Protein AF-B1C7K0-F1 (afdb_monomer_lite)

Radius of gyration: 19.28 Å; chains: 1; bounding box: 38×26×53 Å

Secondary structure (DSSP, 8-state):
-PPPPHHHHHHHHHHBTTB-HHHHHHHHT--HHHHHHHHHHTTSS--GGGS-GGGTT-TTEEE-TTS-EEEHHHHHHSS-----SSS-TT---TTTS-HHHHHHHHHHHHHT--

Foldseek 3Di:
DDDDDPVLVVLLLVCLVVDQLCVSCVVVVHHSVVSVVVCVVVVVDDPPVLQQPPCVQAPQFDAAPVRDTDGNVCVLPVDDPPADSVHGPPGDHPVRDDPVVNVSSVVVVVVRVD

pLDDT: mean 80.15, std 13.55, range [44.41, 96.62]

Organism: NCBI:txid445971

Structure (mmCIF, N/CA/C/O backbone):
data_AF-B1C7K0-F1
#
_entry.id   AF-B1C7K0-F1
#
loop_
_atom_site.group_PDB
_atom_site.id
_atom_site.type_symbol
_atom_site.label_atom_id
_atom_site.label_alt_id
_atom_site.label_comp_id
_atom_site.label_asym_id
_atom_site.label_entity_id
_atom_site.label_seq_id
_atom_site.pdbx_PDB_ins_code
_atom_site.Cartn_x
_atom_site.Cartn_y
_atom_site.Cartn_z
_atom_site.occupancy
_atom_site.B_iso_or_equiv
_atom_site.auth_seq_id
_atom_site.auth_comp_id
_atom_site.auth_asym_id
_atom_site.auth_atom_id
_atom_site.pdbx_PDB_model_num
ATOM 1 N N . MET A 1 1 ? -4.032 1.943 30.858 1.00 53.44 1 MET A N 1
ATOM 2 C CA . MET A 1 1 ? -4.547 1.690 29.487 1.00 53.44 1 MET A CA 1
ATOM 3 C C . MET A 1 1 ? -6.040 1.389 29.567 1.00 53.44 1 MET A C 1
ATOM 5 O O . MET A 1 1 ? -6.394 0.457 30.278 1.00 53.44 1 MET A O 1
ATOM 9 N N . LYS A 1 2 ? -6.916 2.149 28.887 1.00 69.06 2 LYS A N 1
ATOM 10 C CA . LYS A 1 2 ? -8.347 1.788 28.786 1.00 69.06 2 LYS A CA 1
ATOM 11 C C . LYS A 1 2 ? -8.478 0.473 28.003 1.00 69.06 2 LYS A C 1
ATOM 13 O O . LYS A 1 2 ? -7.938 0.373 26.901 1.00 69.06 2 LYS A O 1
ATOM 18 N N . LYS A 1 3 ? -9.168 -0.520 28.574 1.00 85.62 3 LYS A N 1
ATOM 19 C CA . LYS A 1 3 ? -9.492 -1.778 27.882 1.00 85.62 3 LYS A CA 1
ATOM 20 C C . LYS A 1 3 ? -10.453 -1.499 26.719 1.00 85.62 3 LYS A C 1
ATOM 22 O O . LYS A 1 3 ? -11.251 -0.569 26.792 1.00 85.62 3 LYS A O 1
ATOM 27 N N . TRP A 1 4 ? -10.312 -2.272 25.646 1.00 93.75 4 TRP A N 1
ATOM 28 C CA . TRP A 1 4 ? -11.283 -2.315 24.554 1.00 93.75 4 TRP A CA 1
ATOM 29 C C . TRP A 1 4 ? -12.372 -3.320 24.916 1.00 93.75 4 TRP A C 1
ATOM 31 O O . TRP A 1 4 ? -12.052 -4.400 25.409 1.00 93.75 4 TRP A O 1
ATOM 41 N N . THR A 1 5 ? -13.630 -2.960 24.695 1.00 95.38 5 THR A N 1
ATOM 42 C CA . THR A 1 5 ? -14.755 -3.898 24.798 1.00 95.38 5 THR A CA 1
ATOM 43 C C . THR A 1 5 ? -15.062 -4.519 23.438 1.00 95.38 5 THR A C 1
ATOM 45 O O . THR A 1 5 ? -14.738 -3.944 22.398 1.00 95.38 5 THR A O 1
ATOM 48 N N . GLU A 1 6 ? -15.741 -5.665 23.432 1.00 94.81 6 GLU A N 1
ATOM 49 C CA . GLU A 1 6 ? -16.177 -6.328 22.195 1.00 94.81 6 GLU A CA 1
ATOM 50 C C . GLU A 1 6 ? -17.053 -5.418 21.323 1.00 94.81 6 GLU A C 1
ATOM 52 O O . GLU A 1 6 ? -16.912 -5.402 20.102 1.00 94.81 6 GLU A O 1
ATOM 57 N N . ALA A 1 7 ? -17.912 -4.597 21.938 1.00 95.56 7 ALA A N 1
ATOM 58 C CA . ALA A 1 7 ? -18.745 -3.632 21.225 1.00 95.56 7 ALA A CA 1
ATOM 59 C C . ALA A 1 7 ? -17.909 -2.538 20.537 1.00 95.56 7 ALA A C 1
ATOM 61 O O . ALA A 1 7 ? -18.181 -2.179 19.391 1.00 95.56 7 ALA A O 1
ATOM 62 N N . GLU A 1 8 ? -16.864 -2.035 21.202 1.00 96.31 8 GLU A N 1
ATOM 63 C CA . GLU A 1 8 ? -15.945 -1.056 20.611 1.00 96.31 8 GLU A CA 1
ATOM 64 C C . GLU A 1 8 ? -15.125 -1.670 19.469 1.00 96.31 8 GLU A C 1
ATOM 66 O O . GLU A 1 8 ? -14.904 -1.017 18.451 1.00 96.31 8 GLU A O 1
ATOM 71 N N . GLU A 1 9 ? -14.685 -2.923 19.611 1.00 95.94 9 GLU A N 1
ATOM 72 C CA . GLU A 1 9 ? -13.972 -3.652 18.556 1.00 95.94 9 GLU A CA 1
ATOM 73 C C . GLU A 1 9 ? -14.868 -3.927 17.348 1.00 95.94 9 GLU A C 1
ATOM 75 O O . GLU A 1 9 ? -14.451 -3.710 16.207 1.00 95.94 9 GLU A O 1
AT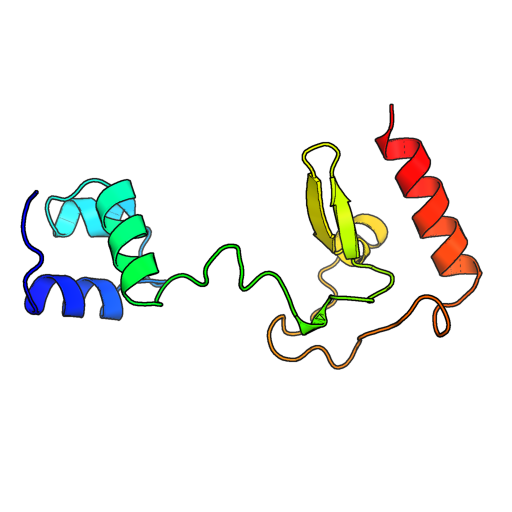OM 80 N N . LYS A 1 10 ? -16.114 -4.349 17.586 1.00 96.62 10 LYS A N 1
ATOM 81 C CA . LYS A 1 10 ? -17.118 -4.549 16.540 1.00 96.62 10 LYS A CA 1
ATOM 82 C C . LYS A 1 10 ? -17.398 -3.243 15.800 1.00 96.62 10 LYS A C 1
ATOM 84 O O . LYS A 1 10 ? -17.303 -3.214 14.575 1.00 96.62 10 LYS A O 1
ATOM 89 N N . TYR A 1 11 ? -17.640 -2.154 16.531 1.00 96.56 11 TYR A N 1
ATOM 90 C CA . TYR A 1 11 ? -17.847 -0.832 15.940 1.00 96.56 11 TYR A CA 1
ATOM 91 C C . TYR A 1 11 ? -16.633 -0.379 15.123 1.00 96.56 11 TYR A C 1
ATOM 93 O O . TYR A 1 11 ? -16.781 0.066 13.985 1.00 96.56 11 TYR A O 1
ATOM 101 N N . LEU A 1 12 ? -15.421 -0.540 15.667 1.00 95.25 12 LEU A N 1
ATOM 102 C CA . LEU A 1 12 ? -14.189 -0.241 14.946 1.00 95.25 12 LEU A CA 1
ATOM 103 C C . LEU A 1 12 ? -14.132 -1.024 13.632 1.00 95.25 12 LEU A C 1
ATOM 105 O O . LEU A 1 12 ? -13.961 -0.412 12.586 1.00 95.25 12 LEU A O 1
ATOM 109 N N . LYS A 1 13 ? -14.336 -2.344 13.657 1.00 93.50 13 LYS A N 1
ATOM 110 C CA . LYS A 1 13 ? -14.308 -3.201 12.461 1.00 93.50 13 LYS A CA 1
ATOM 111 C C . LYS A 1 13 ? -15.358 -2.804 11.419 1.00 93.50 13 LYS A C 1
ATOM 113 O O . LYS A 1 13 ? -15.057 -2.797 10.231 1.00 93.50 13 LYS A O 1
ATOM 118 N N . GLU A 1 14 ? -16.569 -2.461 11.846 1.00 91.81 14 GLU A N 1
ATOM 119 C CA . GLU A 1 14 ? -17.673 -2.089 10.951 1.00 91.81 14 GLU A CA 1
ATOM 120 C C . GLU A 1 14 ? -17.487 -0.722 10.278 1.00 91.81 14 GLU A C 1
ATOM 122 O O . GLU A 1 14 ? -17.991 -0.508 9.165 1.00 91.81 14 GLU A O 1
ATOM 127 N N . ARG A 1 15 ? -16.801 0.206 10.961 1.00 92.75 15 ARG A N 1
ATOM 128 C CA . ARG A 1 15 ? -16.578 1.587 10.508 1.00 92.75 15 ARG A CA 1
ATOM 129 C C . ARG A 1 15 ? -15.201 1.820 9.893 1.00 92.75 15 ARG A C 1
ATOM 131 O O . ARG A 1 15 ? -15.046 2.787 9.148 1.00 92.75 15 ARG A O 1
ATOM 138 N N . TRP A 1 16 ? -14.213 0.968 10.165 1.00 87.12 16 TRP A N 1
ATOM 139 C CA . TRP A 1 16 ? -12.864 1.108 9.617 1.00 87.12 16 TRP A CA 1
ATOM 140 C C . TRP A 1 16 ? -12.893 1.060 8.084 1.00 87.12 16 TRP A C 1
ATOM 142 O O . TRP A 1 16 ? -13.444 0.136 7.494 1.00 87.12 16 TRP A O 1
ATOM 152 N N . GLY A 1 17 ? -12.342 2.091 7.438 1.00 77.69 17 GLY A N 1
ATOM 153 C CA . GLY A 1 17 ? -12.412 2.284 5.984 1.00 77.69 17 GLY A CA 1
ATOM 154 C C . GLY A 1 17 ? -13.667 3.016 5.482 1.00 77.69 17 GLY A C 1
ATOM 155 O O . GLY A 1 17 ? -13.654 3.497 4.354 1.00 77.69 17 GLY A O 1
ATOM 156 N N . LYS A 1 18 ? -14.717 3.159 6.309 1.00 82.12 18 LYS A N 1
ATOM 157 C CA . LYS A 1 18 ? -15.913 3.981 6.018 1.00 82.12 18 LYS A CA 1
ATOM 158 C C . LYS A 1 18 ? -15.846 5.363 6.669 1.00 82.12 18 LYS A C 1
ATOM 160 O O . LYS A 1 18 ? -16.321 6.333 6.093 1.00 82.12 18 LYS A O 1
ATOM 165 N N . ASP A 1 19 ? -15.264 5.445 7.863 1.00 84.00 19 ASP A N 1
ATOM 166 C CA . ASP A 1 19 ? -14.969 6.698 8.559 1.00 84.00 19 ASP A CA 1
ATOM 167 C C . ASP A 1 19 ? -13.459 6.878 8.749 1.00 84.00 19 ASP A C 1
ATOM 169 O O . ASP A 1 19 ? -12.690 5.913 8.819 1.00 84.00 19 ASP A O 1
ATOM 173 N N . ILE A 1 20 ? -13.039 8.134 8.903 1.00 84.25 20 ILE A N 1
ATOM 174 C CA . ILE A 1 20 ? -11.677 8.473 9.319 1.00 84.25 20 ILE A CA 1
ATOM 175 C C . ILE A 1 20 ? -11.454 8.137 10.801 1.00 84.25 20 ILE A C 1
ATOM 177 O O . ILE A 1 20 ? -12.360 8.237 11.629 1.00 84.25 20 ILE A O 1
ATOM 181 N N . ALA A 1 21 ? -10.218 7.769 11.149 1.00 88.00 21 ALA A N 1
ATOM 182 C CA . ALA A 1 21 ? -9.865 7.304 12.493 1.00 88.00 21 ALA A CA 1
ATOM 183 C C . ALA A 1 21 ? -10.178 8.318 13.611 1.00 88.00 21 ALA A C 1
ATOM 185 O O . ALA A 1 21 ? -10.487 7.895 14.722 1.00 88.00 21 ALA A O 1
ATOM 186 N N . SER A 1 22 ? -10.127 9.627 13.331 1.00 91.75 22 SER A N 1
ATOM 187 C CA . SER A 1 22 ? -10.484 10.672 14.302 1.00 91.75 22 SER A CA 1
ATOM 188 C C . SER A 1 22 ? -11.968 10.626 14.662 1.00 91.75 22 SER A C 1
ATOM 190 O O . SER A 1 22 ? -12.300 10.565 15.837 1.00 91.75 22 SER A O 1
ATOM 192 N N . LYS A 1 23 ? -12.851 10.521 13.663 1.00 90.81 23 LYS A N 1
ATOM 193 C CA . LYS A 1 23 ? -14.307 10.408 13.849 1.00 90.81 23 LYS A CA 1
ATOM 194 C C . LYS A 1 23 ? -14.700 9.136 14.606 1.00 90.81 23 LYS A C 1
ATOM 196 O O . LYS A 1 23 ? -15.580 9.153 15.463 1.00 90.81 23 LYS A O 1
ATOM 201 N N . ILE A 1 24 ? -14.018 8.024 14.324 1.00 95.12 24 ILE A N 1
ATOM 202 C CA . ILE A 1 24 ? -14.185 6.780 15.093 1.00 95.12 24 ILE A CA 1
ATOM 203 C C . ILE A 1 24 ? -13.706 6.986 16.539 1.00 95.12 24 ILE A C 1
ATOM 205 O O . ILE A 1 24 ? -14.368 6.545 17.476 1.00 95.12 24 ILE A O 1
ATOM 209 N N . GLY A 1 25 ? -12.580 7.679 16.725 1.00 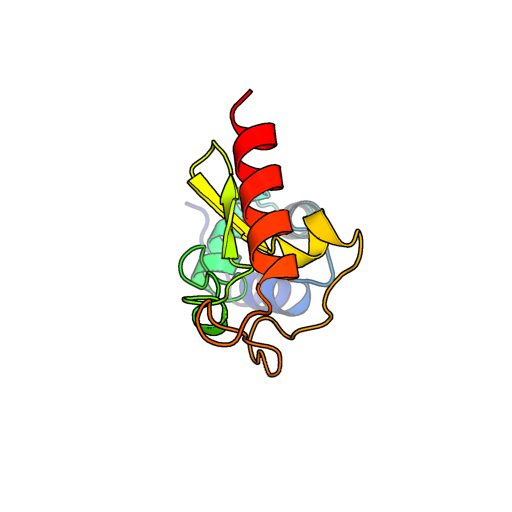95.19 25 GLY A N 1
ATOM 210 C CA . GLY A 1 25 ? -12.034 8.030 18.034 1.00 95.19 25 GLY A CA 1
ATOM 211 C C . GLY A 1 25 ? -12.982 8.883 18.870 1.00 95.19 25 GLY A C 1
ATOM 212 O O . GLY A 1 25 ? -13.232 8.542 20.022 1.00 95.19 25 GLY A O 1
ATOM 213 N N . GLU A 1 26 ? -13.582 9.915 18.279 1.00 95.31 26 GLU A N 1
ATOM 214 C CA . GLU A 1 26 ? -14.606 10.750 18.915 1.00 95.31 26 GLU A CA 1
ATOM 215 C C . GLU A 1 26 ? -15.793 9.906 19.390 1.00 95.31 26 GLU A C 1
ATOM 217 O O . GLU A 1 26 ? -16.181 9.988 20.556 1.00 95.31 26 GLU A O 1
ATOM 222 N N . LYS A 1 27 ? -16.319 9.016 18.533 1.00 95.50 27 LYS A N 1
ATOM 223 C CA . LYS A 1 27 ? -17.454 8.155 18.899 1.00 95.50 27 LYS A CA 1
ATOM 224 C C . LYS A 1 27 ? -17.122 7.166 20.019 1.00 95.50 27 LYS A C 1
ATOM 226 O O . LYS A 1 27 ? -17.989 6.860 20.834 1.00 95.50 27 LYS A O 1
ATOM 231 N N . LEU A 1 28 ? -15.890 6.660 20.047 1.00 94.31 28 LEU A N 1
ATOM 232 C CA . LEU A 1 28 ? -15.416 5.688 21.036 1.00 94.31 28 LEU A CA 1
ATOM 233 C C . LEU A 1 28 ? -14.760 6.337 22.267 1.00 94.31 28 LEU A C 1
ATOM 235 O O . LEU A 1 28 ? -14.305 5.624 23.161 1.00 94.31 28 LEU A O 1
ATOM 239 N N . ASN A 1 29 ? -14.673 7.670 22.315 1.00 95.00 29 ASN A N 1
ATOM 240 C CA . ASN A 1 29 ? -13.916 8.417 23.319 1.00 95.00 29 ASN A CA 1
ATOM 241 C C . ASN A 1 29 ? -12.464 7.899 23.481 1.00 95.00 29 ASN A C 1
ATOM 243 O O . ASN A 1 29 ? -11.994 7.585 24.585 1.00 95.00 29 ASN A O 1
ATOM 247 N N . LYS A 1 30 ? -11.762 7.748 22.350 1.00 93.25 30 LYS A N 1
ATOM 248 C CA . LYS A 1 30 ? -10.355 7.325 22.251 1.00 93.25 30 LYS A CA 1
ATOM 249 C C . LYS A 1 30 ? -9.585 8.259 21.316 1.00 93.25 30 LYS A C 1
ATOM 251 O O . LYS A 1 30 ? -10.136 8.770 20.349 1.00 93.25 30 LYS A O 1
ATOM 256 N N . SER A 1 31 ? -8.286 8.437 21.562 1.00 94.75 31 SER A N 1
ATOM 257 C CA . SER A 1 31 ? -7.437 9.205 20.644 1.00 94.75 31 SER A CA 1
ATOM 258 C C . SER A 1 31 ? -7.304 8.504 19.291 1.00 94.75 31 SER A C 1
ATOM 260 O O . SER A 1 31 ? -7.285 7.271 19.221 1.00 94.75 31 SER A O 1
ATOM 262 N N . THR A 1 32 ? -7.135 9.286 18.225 1.00 93.44 32 THR A N 1
ATOM 263 C CA . THR A 1 32 ? -6.922 8.788 16.856 1.00 93.44 32 THR A CA 1
ATOM 264 C C . THR A 1 32 ? -5.834 7.713 16.791 1.00 93.44 32 THR A C 1
ATOM 266 O O . THR A 1 32 ? -6.014 6.681 16.143 1.00 93.44 32 THR A O 1
ATOM 269 N N . ASP A 1 33 ? -4.725 7.903 17.507 1.00 92.19 33 ASP A N 1
ATOM 270 C CA . ASP A 1 33 ? -3.613 6.947 17.509 1.00 92.19 33 ASP A CA 1
ATOM 271 C C . ASP A 1 33 ? -3.949 5.652 18.247 1.00 92.19 33 ASP A C 1
ATOM 273 O O . ASP A 1 33 ? -3.569 4.572 17.797 1.00 92.19 33 ASP A O 1
ATOM 277 N N . THR A 1 34 ? -4.743 5.722 19.319 1.00 93.44 34 THR A N 1
ATOM 278 C CA . THR A 1 34 ? -5.249 4.521 20.002 1.00 93.44 34 THR A CA 1
ATOM 279 C C . THR A 1 34 ? -6.115 3.686 19.061 1.00 93.44 34 THR A C 1
ATOM 281 O O . THR A 1 34 ? -6.000 2.458 19.040 1.00 93.44 34 THR A O 1
ATOM 284 N N . VAL A 1 35 ? -6.957 4.343 18.257 1.00 94.12 35 VAL A N 1
ATOM 285 C CA . VAL A 1 35 ? -7.799 3.678 17.255 1.00 94.12 35 VAL A CA 1
ATOM 286 C C . VAL A 1 35 ? -6.938 3.039 16.163 1.00 94.12 35 VAL A C 1
ATOM 288 O O . VAL A 1 35 ? -7.111 1.856 15.875 1.00 94.12 35 VAL A O 1
ATOM 291 N N . ARG A 1 36 ? -5.958 3.767 15.608 1.00 90.38 36 ARG A N 1
ATOM 292 C CA . ARG A 1 36 ? -5.022 3.233 14.599 1.00 90.38 36 ARG A CA 1
ATOM 293 C C . ARG A 1 36 ? -4.245 2.024 15.115 1.00 90.38 36 ARG A C 1
ATOM 295 O O . ARG A 1 36 ? -4.181 1.001 14.441 1.00 90.38 36 ARG A O 1
ATOM 302 N N . MET A 1 37 ? -3.701 2.108 16.327 1.00 90.94 37 MET A N 1
ATOM 303 C CA . MET A 1 37 ? -2.956 1.007 16.940 1.00 90.94 37 MET A CA 1
ATOM 304 C C . MET A 1 37 ? -3.836 -0.218 17.179 1.00 90.94 37 MET A C 1
ATOM 306 O O . MET A 1 37 ? -3.386 -1.348 16.982 1.00 90.94 37 MET A O 1
ATOM 310 N N . LYS A 1 38 ? -5.098 -0.019 17.579 1.00 93.50 38 LYS A N 1
ATOM 311 C CA . LYS A 1 38 ? -6.037 -1.132 17.714 1.00 93.50 38 LYS A CA 1
ATOM 312 C C . LYS A 1 38 ? -6.373 -1.748 16.361 1.00 93.50 38 LYS A C 1
ATOM 314 O O . LYS A 1 38 ? -6.298 -2.965 16.237 1.00 93.50 38 LYS A O 1
ATOM 319 N N . ALA A 1 39 ? -6.676 -0.931 15.357 1.00 91.19 39 ALA A N 1
ATOM 320 C CA . ALA A 1 39 ? -6.978 -1.395 14.011 1.00 91.19 39 ALA A CA 1
ATOM 321 C C . ALA A 1 39 ? -5.803 -2.179 13.397 1.00 91.19 39 ALA A C 1
ATOM 323 O O . ALA A 1 39 ? -6.022 -3.226 12.796 1.00 91.19 39 ALA A O 1
ATOM 324 N N . LEU A 1 40 ? -4.556 -1.754 13.638 1.00 86.88 40 LEU A N 1
ATOM 325 C CA . LEU A 1 40 ? -3.357 -2.520 13.283 1.00 86.88 40 LEU A CA 1
ATOM 326 C C . LEU A 1 40 ? -3.310 -3.883 13.992 1.00 86.88 40 LEU A C 1
ATOM 328 O O . LEU A 1 40 ? -3.129 -4.905 13.340 1.00 86.88 40 LEU A O 1
ATOM 332 N N . ARG A 1 41 ? -3.509 -3.922 15.318 1.00 89.44 41 ARG A N 1
ATOM 333 C CA . ARG A 1 41 ? -3.520 -5.181 16.095 1.00 89.44 41 ARG A CA 1
ATOM 334 C C . ARG A 1 41 ? -4.655 -6.126 15.697 1.00 89.44 41 ARG A C 1
ATOM 336 O O . ARG A 1 41 ? -4.513 -7.331 15.850 1.00 89.44 41 ARG A O 1
ATOM 343 N N . MET A 1 42 ? -5.766 -5.582 15.206 1.00 89.06 42 MET A N 1
ATOM 344 C CA . MET A 1 42 ? -6.906 -6.340 14.682 1.00 89.06 42 MET A CA 1
ATOM 345 C C . MET A 1 42 ? -6.733 -6.752 13.210 1.00 89.06 42 MET A C 1
ATOM 347 O O . MET A 1 42 ? -7.645 -7.350 12.646 1.00 89.06 42 MET A O 1
ATOM 351 N N . GLY A 1 43 ? -5.613 -6.405 12.565 1.00 85.31 43 GLY A N 1
ATOM 352 C CA . GLY A 1 43 ? -5.372 -6.692 11.146 1.00 85.31 43 GLY A CA 1
ATOM 353 C C . GLY A 1 43 ? -6.237 -5.876 10.176 1.00 85.31 43 GLY A C 1
ATOM 354 O O . GLY A 1 43 ? -6.273 -6.177 8.988 1.00 85.31 43 GLY A O 1
ATOM 355 N N . LEU A 1 44 ? -6.928 -4.837 10.658 1.00 82.69 44 LEU A N 1
ATOM 356 C CA . LEU A 1 44 ? -7.713 -3.906 9.835 1.00 82.69 44 LEU A CA 1
ATOM 357 C C . LEU A 1 44 ? -6.820 -2.901 9.093 1.00 82.69 44 LEU A C 1
ATOM 359 O O . LEU A 1 44 ? -7.236 -2.284 8.114 1.00 82.69 44 LEU A O 1
ATOM 363 N N . ILE A 1 45 ? -5.590 -2.718 9.577 1.00 70.62 45 ILE A N 1
ATOM 364 C CA . ILE A 1 45 ? -4.516 -2.023 8.873 1.00 70.62 45 ILE A CA 1
ATOM 365 C C . ILE A 1 45 ? -3.473 -3.073 8.526 1.00 70.62 45 ILE A C 1
ATOM 367 O O . ILE A 1 45 ? -2.985 -3.783 9.405 1.00 70.62 45 ILE A O 1
ATOM 371 N N . LYS A 1 46 ? -3.102 -3.138 7.252 1.00 57.81 46 LYS A N 1
ATOM 372 C CA . LYS A 1 46 ? -1.925 -3.886 6.830 1.00 57.81 46 LYS A CA 1
ATOM 373 C C . LYS A 1 46 ? -0.683 -3.203 7.393 1.00 57.81 46 LYS A C 1
ATOM 375 O O . LYS A 1 46 ? -0.514 -1.992 7.264 1.00 57.81 46 LYS A O 1
ATOM 380 N N . SER A 1 47 ? 0.156 -3.970 8.071 1.00 52.38 47 SER A N 1
ATOM 381 C CA . SER A 1 47 ? 1.402 -3.477 8.642 1.00 52.38 47 SER A CA 1
ATOM 382 C C . SER A 1 47 ? 2.275 -2.842 7.555 1.00 52.38 47 SER A C 1
ATOM 384 O O . SER A 1 47 ? 2.215 -3.220 6.386 1.00 52.38 47 SER A O 1
ATOM 386 N N . GLU A 1 48 ? 3.194 -1.950 7.927 1.00 51.12 48 GLU A N 1
ATOM 387 C CA . GLU A 1 48 ? 4.266 -1.527 7.014 1.00 51.12 48 GLU A CA 1
ATOM 388 C C . GLU A 1 48 ? 5.040 -2.718 6.407 1.00 51.12 48 GLU A C 1
ATOM 390 O O . GLU A 1 48 ? 5.711 -2.575 5.393 1.00 51.12 48 GLU A O 1
ATOM 395 N N . LYS A 1 49 ? 4.975 -3.910 7.007 1.00 46.16 49 LYS A N 1
ATOM 396 C CA . LYS A 1 49 ? 5.646 -5.123 6.524 1.00 46.16 49 LYS A CA 1
ATOM 397 C C . LYS A 1 49 ? 4.854 -5.833 5.419 1.00 46.16 49 LYS A C 1
ATOM 399 O O . LYS A 1 49 ? 5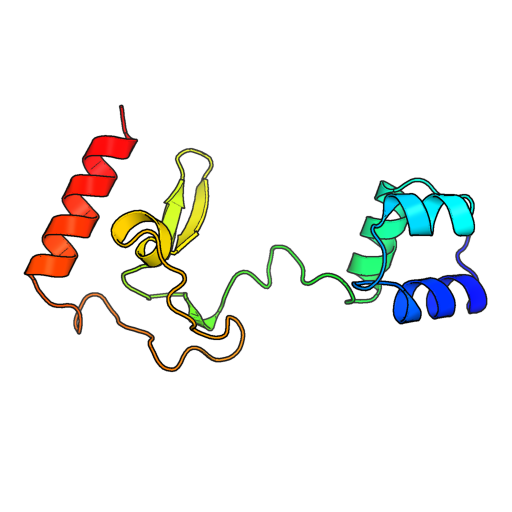.454 -6.550 4.623 1.00 46.16 49 LYS A O 1
ATOM 404 N N . ASP A 1 50 ? 3.569 -5.513 5.268 1.00 51.94 50 ASP A N 1
ATOM 405 C CA . ASP A 1 50 ? 2.731 -5.895 4.124 1.00 51.94 50 ASP A CA 1
ATOM 406 C C . ASP A 1 50 ? 3.026 -5.040 2.876 1.00 51.94 50 ASP A C 1
ATOM 408 O O . ASP A 1 50 ? 2.328 -5.131 1.865 1.00 51.94 50 ASP A O 1
ATOM 412 N N . LYS A 1 51 ? 4.111 -4.242 2.909 1.00 51.38 51 LYS A N 1
ATOM 413 C CA . LYS A 1 51 ? 4.779 -3.621 1.754 1.00 51.38 51 LYS A CA 1
ATOM 414 C C . LYS A 1 51 ? 5.074 -4.669 0.665 1.00 51.38 51 LYS A C 1
ATOM 416 O O . LYS A 1 51 ? 6.177 -5.196 0.534 1.00 51.38 51 LYS A O 1
ATOM 421 N N . LYS A 1 52 ? 4.062 -4.892 -0.174 1.00 62.16 52 LYS A N 1
ATOM 422 C CA . LYS A 1 52 ? 4.087 -5.301 -1.581 1.00 62.16 52 LYS A CA 1
ATOM 423 C C . LYS A 1 52 ? 5.070 -6.424 -1.909 1.00 62.16 52 LYS A C 1
ATOM 425 O O . LYS A 1 52 ? 5.990 -6.245 -2.715 1.00 62.16 52 LYS A O 1
ATOM 430 N N . ARG A 1 53 ? 4.843 -7.616 -1.349 1.00 58.88 53 ARG A N 1
ATOM 431 C CA . ARG A 1 53 ? 5.538 -8.849 -1.768 1.00 58.88 53 ARG A CA 1
ATOM 432 C C . ARG A 1 53 ? 5.545 -9.019 -3.300 1.00 58.88 53 ARG A C 1
ATOM 434 O O . ARG A 1 53 ? 6.581 -9.383 -3.848 1.00 58.88 53 ARG A O 1
ATOM 441 N N . ASN A 1 54 ? 4.473 -8.607 -3.979 1.00 67.06 54 ASN A N 1
ATOM 442 C CA . ASN A 1 54 ? 4.340 -8.669 -5.437 1.00 67.06 54 ASN A CA 1
ATOM 443 C C . ASN A 1 54 ? 5.176 -7.625 -6.186 1.00 67.06 54 ASN A C 1
ATOM 445 O O . ASN A 1 54 ? 5.669 -7.901 -7.278 1.00 67.06 54 ASN A O 1
ATOM 449 N N . CYS A 1 55 ? 5.414 -6.450 -5.596 1.00 77.06 55 CYS A N 1
ATOM 450 C CA . CYS A 1 55 ? 6.267 -5.433 -6.211 1.00 77.06 55 CYS A CA 1
ATOM 451 C C . CYS A 1 55 ? 7.760 -5.714 -6.027 1.00 77.06 55 CYS A C 1
ATOM 453 O O . CYS A 1 55 ? 8.567 -5.091 -6.717 1.00 77.06 55 CYS A O 1
ATOM 455 N N . ARG A 1 56 ? 8.165 -6.633 -5.135 1.00 78.88 56 ARG A N 1
ATOM 456 C CA . ARG A 1 56 ? 9.580 -7.025 -5.016 1.00 78.88 56 ARG A CA 1
ATOM 457 C C . ARG A 1 56 ? 10.100 -7.520 -6.366 1.00 78.88 56 ARG A C 1
ATOM 459 O O . ARG A 1 56 ? 9.509 -8.412 -6.970 1.00 78.88 56 ARG A O 1
ATOM 466 N N . GLY A 1 57 ? 11.194 -6.927 -6.836 1.00 81.94 57 GLY A N 1
ATOM 467 C CA . GLY A 1 57 ? 11.790 -7.232 -8.141 1.00 81.94 57 GLY A CA 1
ATOM 468 C C . GLY A 1 57 ? 11.100 -6.573 -9.342 1.00 81.94 57 GLY A C 1
ATOM 469 O O . GLY A 1 57 ? 11.572 -6.742 -10.461 1.00 81.94 57 GLY A O 1
ATOM 470 N N . CYS A 1 58 ? 10.021 -5.808 -9.137 1.00 87.94 58 CYS A N 1
ATOM 471 C CA . CYS A 1 58 ? 9.423 -4.998 -10.194 1.00 87.94 58 CYS A CA 1
ATOM 472 C C . CYS A 1 58 ? 10.359 -3.837 -10.560 1.00 87.94 58 CYS A C 1
ATOM 474 O O . CYS A 1 58 ? 10.891 -3.163 -9.677 1.00 87.94 58 CYS A O 1
ATOM 476 N N . VAL A 1 59 ? 10.518 -3.572 -11.855 1.00 88.88 59 VAL A N 1
ATOM 477 C CA . VAL A 1 59 ? 11.353 -2.495 -12.402 1.00 88.88 59 VAL A CA 1
ATOM 478 C C . VAL A 1 59 ? 10.890 -1.111 -11.943 1.00 88.88 59 VAL A C 1
ATOM 480 O O . VAL A 1 59 ? 11.706 -0.208 -11.800 1.00 88.88 59 VAL A O 1
ATOM 483 N N . PHE A 1 60 ? 9.597 -0.979 -11.639 1.00 87.19 60 PHE A N 1
ATOM 484 C CA . PHE A 1 60 ? 8.986 0.244 -11.129 1.00 87.19 60 PHE A CA 1
ATOM 485 C C . PHE A 1 60 ? 9.063 0.384 -9.602 1.00 87.19 60 PHE A C 1
ATOM 487 O O . PHE A 1 60 ? 8.520 1.340 -9.065 1.00 87.19 60 PHE A O 1
ATOM 494 N N . LEU A 1 61 ? 9.648 -0.561 -8.860 1.00 84.56 61 LEU A N 1
ATOM 495 C CA . LEU A 1 61 ? 9.785 -0.405 -7.410 1.00 84.56 61 LEU A CA 1
ATOM 496 C C . LEU A 1 61 ? 10.977 0.517 -7.093 1.00 84.56 61 LEU A C 1
ATOM 498 O O . LEU A 1 61 ? 12.127 0.071 -7.066 1.00 84.56 61 LEU A O 1
ATOM 502 N N . GLY A 1 62 ? 10.682 1.792 -6.838 1.00 79.75 62 GLY A N 1
ATOM 503 C CA . GLY A 1 62 ? 11.643 2.842 -6.493 1.00 79.75 62 GLY A CA 1
ATOM 504 C C . GLY A 1 62 ? 11.819 3.044 -4.982 1.00 79.75 62 GLY A C 1
ATOM 505 O O . GLY A 1 62 ? 11.104 2.445 -4.171 1.00 79.75 62 GLY A O 1
ATOM 506 N N . ARG A 1 63 ? 12.784 3.893 -4.597 1.00 79.00 63 ARG A N 1
ATOM 507 C CA . ARG A 1 63 ? 13.011 4.362 -3.215 1.00 79.00 63 ARG A CA 1
ATOM 508 C C . ARG A 1 63 ? 13.169 5.878 -3.176 1.00 79.00 63 ARG A C 1
ATOM 510 O O . ARG A 1 63 ? 13.843 6.426 -4.046 1.00 79.00 63 ARG A O 1
ATOM 517 N N . LEU A 1 64 ? 12.496 6.537 -2.238 1.00 68.50 64 LEU A N 1
ATOM 518 C CA . LEU A 1 64 ? 12.669 7.964 -1.958 1.00 68.50 64 LEU A CA 1
ATOM 519 C C . LEU A 1 64 ? 13.967 8.181 -1.169 1.00 68.50 64 LEU A C 1
ATOM 521 O O . LEU A 1 64 ? 14.518 7.223 -0.621 1.00 68.50 64 LEU A O 1
ATOM 525 N N . GLY A 1 65 ? 14.427 9.433 -1.069 1.00 64.38 65 GLY A N 1
ATOM 526 C CA . GLY A 1 65 ? 15.573 9.802 -0.225 1.00 64.38 65 GLY A CA 1
ATOM 527 C C . GLY A 1 65 ? 15.382 9.423 1.252 1.00 64.38 65 GLY A C 1
ATOM 528 O O . GLY A 1 65 ? 16.340 9.037 1.911 1.00 64.38 65 GLY A O 1
ATOM 529 N N . SER A 1 66 ? 14.131 9.397 1.735 1.00 68.62 66 SER A N 1
ATOM 530 C CA . SER A 1 66 ? 13.734 8.889 3.062 1.00 68.62 66 SER A CA 1
ATOM 531 C C . SER A 1 66 ? 13.896 7.368 3.232 1.00 68.62 66 SER A C 1
ATOM 533 O O . SER A 1 66 ? 13.721 6.839 4.327 1.00 68.62 66 SER A O 1
ATOM 535 N N . GLY A 1 67 ? 14.182 6.630 2.154 1.00 68.12 67 GLY A N 1
ATOM 536 C CA . GLY A 1 67 ? 14.230 5.166 2.128 1.00 68.12 67 GLY A CA 1
ATOM 537 C C . GLY A 1 67 ? 12.874 4.489 1.889 1.00 68.12 67 GLY A C 1
ATOM 538 O O . GLY A 1 67 ? 12.821 3.266 1.703 1.00 68.12 67 GLY A O 1
ATOM 539 N N . GLU A 1 68 ? 11.781 5.253 1.834 1.00 68.69 68 GLU A N 1
ATOM 540 C CA . GLU A 1 68 ? 10.435 4.737 1.574 1.00 68.69 68 GLU A CA 1
ATOM 541 C C . GLU A 1 68 ? 10.293 4.191 0.147 1.00 68.69 68 GLU A C 1
ATOM 543 O O . GLU A 1 68 ? 10.777 4.773 -0.824 1.00 68.69 68 GLU A O 1
ATOM 548 N N . LYS A 1 69 ? 9.612 3.047 -0.000 1.00 75.00 69 LYS A N 1
ATOM 549 C CA . LYS A 1 69 ? 9.399 2.391 -1.300 1.00 75.00 69 LYS A CA 1
ATOM 550 C C . LYS A 1 69 ? 8.144 2.928 -1.986 1.00 75.00 69 LYS A C 1
ATOM 552 O O . LYS A 1 69 ? 7.085 2.966 -1.366 1.00 75.00 69 LYS A O 1
ATOM 557 N N . TYR A 1 70 ? 8.217 3.200 -3.287 1.00 74.00 70 TYR A N 1
ATOM 558 C CA . TYR A 1 70 ? 7.074 3.656 -4.092 1.00 74.00 70 TYR A CA 1
ATOM 559 C C . TYR A 1 70 ? 7.076 3.037 -5.499 1.00 74.00 70 TYR A C 1
ATOM 561 O O . TYR A 1 70 ? 7.986 2.294 -5.865 1.00 74.00 70 TYR A O 1
ATOM 569 N N . CYS A 1 71 ? 6.012 3.290 -6.268 1.00 79.38 71 CYS A N 1
ATOM 570 C CA . CYS A 1 71 ? 5.885 2.828 -7.649 1.00 79.38 71 CYS A CA 1
ATOM 571 C C . CYS A 1 71 ? 6.267 3.952 -8.624 1.00 79.38 71 CYS A C 1
ATOM 573 O O . CYS A 1 71 ? 5.491 4.887 -8.812 1.00 79.38 71 CYS A O 1
ATOM 575 N N . ASP A 1 72 ? 7.423 3.832 -9.275 1.00 80.31 72 ASP A N 1
ATOM 576 C CA . ASP A 1 72 ? 7.922 4.749 -10.304 1.00 80.31 72 ASP A CA 1
ATOM 577 C C . ASP A 1 72 ? 6.950 4.902 -11.478 1.00 80.31 72 ASP A C 1
ATOM 579 O O . ASP A 1 72 ? 6.955 5.942 -12.119 1.00 80.31 72 ASP A O 1
ATOM 583 N N . TYR A 1 73 ? 6.079 3.922 -11.753 1.00 80.81 73 TYR A N 1
ATOM 584 C CA . TYR A 1 73 ? 5.097 4.031 -12.840 1.00 80.81 73 TYR A CA 1
ATOM 585 C C . TYR A 1 73 ? 4.227 5.282 -12.692 1.00 80.81 73 TYR A C 1
ATOM 587 O O . TYR A 1 73 ? 4.058 6.031 -13.648 1.00 80.81 73 TYR A O 1
ATOM 595 N N . MET A 1 74 ? 3.721 5.531 -11.482 1.00 75.38 74 MET A N 1
ATOM 596 C CA . MET A 1 74 ? 2.883 6.698 -11.206 1.00 75.38 74 MET A CA 1
ATOM 597 C C . MET A 1 74 ? 3.659 7.996 -11.402 1.00 75.38 74 MET A C 1
ATOM 599 O O . MET A 1 74 ? 3.135 8.951 -11.955 1.00 75.38 74 MET A O 1
ATOM 603 N N . VAL A 1 75 ? 4.927 8.013 -11.002 1.00 73.00 75 VAL A N 1
ATOM 604 C CA . VAL A 1 75 ? 5.773 9.202 -11.127 1.00 73.00 75 VAL A CA 1
ATOM 605 C C . VAL A 1 75 ? 6.168 9.466 -12.581 1.00 73.00 75 VAL A C 1
ATOM 607 O O . VAL A 1 75 ? 6.225 10.612 -13.003 1.00 73.00 75 VAL A O 1
ATOM 610 N N . LEU A 1 76 ? 6.442 8.416 -13.355 1.00 78.88 76 LEU A N 1
ATOM 611 C CA . LEU A 1 76 ? 6.883 8.528 -14.746 1.00 78.88 76 LEU A CA 1
ATOM 612 C C . LEU A 1 76 ? 5.744 8.839 -15.716 1.00 78.88 76 LEU A C 1
ATOM 614 O O . LEU A 1 76 ? 5.994 9.433 -16.759 1.00 78.88 76 LEU A O 1
ATOM 618 N N . THR A 1 77 ? 4.530 8.380 -15.411 1.00 77.31 77 THR A N 1
ATOM 619 C CA . THR A 1 77 ? 3.380 8.482 -16.325 1.00 77.31 77 THR A CA 1
ATOM 620 C C . THR A 1 77 ? 2.316 9.465 -15.852 1.00 77.31 77 THR A C 1
ATOM 622 O O . THR A 1 77 ? 1.451 9.824 -16.636 1.00 77.31 77 THR A O 1
ATOM 625 N N . GLY A 1 78 ? 2.345 9.887 -14.584 1.00 75.19 78 GLY A N 1
ATOM 626 C CA . GLY A 1 78 ? 1.259 10.653 -13.964 1.00 75.19 78 GLY A CA 1
ATOM 627 C C . GLY A 1 78 ? 0.015 9.815 -13.647 1.00 75.19 78 GLY A C 1
ATOM 628 O O . GLY A 1 78 ? -0.892 10.292 -12.970 1.00 75.19 78 GLY A O 1
ATOM 629 N N . GLU A 1 79 ? -0.026 8.550 -14.071 1.00 73.12 79 GLU A N 1
ATOM 630 C CA . GLU A 1 79 ? -1.206 7.699 -13.972 1.00 73.12 79 GLU A CA 1
ATOM 631 C C . GLU A 1 79 ? -1.016 6.536 -13.000 1.00 73.12 79 GLU A C 1
ATOM 633 O O . GLU A 1 79 ? 0.066 5.963 -12.819 1.00 73.12 79 GLU A O 1
ATOM 638 N N . ARG A 1 80 ? -2.121 6.100 -12.390 1.00 65.88 80 ARG A N 1
ATOM 639 C CA . ARG A 1 80 ? -2.119 4.835 -11.656 1.00 65.88 80 ARG A CA 1
ATOM 640 C C . ARG A 1 80 ? -2.078 3.689 -12.660 1.00 65.88 80 ARG A C 1
ATOM 642 O O . ARG A 1 80 ? -3.009 3.509 -13.428 1.00 65.88 80 ARG A O 1
ATOM 649 N N . ARG A 1 81 ? -1.056 2.833 -12.558 1.00 71.81 81 ARG A N 1
ATOM 650 C CA . ARG A 1 81 ? -0.902 1.606 -13.372 1.00 71.81 81 ARG A CA 1
ATOM 651 C C . ARG A 1 81 ? -2.121 0.670 -13.355 1.00 71.81 81 ARG A C 1
ATOM 653 O O . ARG A 1 81 ? -2.246 -0.205 -14.212 1.00 71.81 81 ARG A O 1
ATOM 660 N N . GLY A 1 82 ? -2.959 0.797 -12.325 1.00 62.75 82 GLY A N 1
ATOM 661 C CA . GLY A 1 82 ? -4.139 -0.041 -12.126 1.00 62.75 82 GLY A CA 1
ATOM 662 C C . GLY A 1 82 ? -3.808 -1.494 -11.789 1.00 62.75 82 GLY A C 1
ATOM 663 O O . GLY A 1 82 ? -4.657 -2.350 -11.971 1.00 62.75 82 GLY A O 1
ATOM 664 N N . CYS A 1 83 ? -2.579 -1.795 -11.354 1.00 68.06 83 CYS A N 1
ATOM 665 C CA . CYS A 1 83 ? -2.255 -3.109 -10.805 1.00 68.06 83 CYS A CA 1
ATOM 666 C C . CYS A 1 83 ? -2.817 -3.214 -9.387 1.00 68.06 83 CYS A C 1
ATOM 668 O O . CYS A 1 83 ? -2.565 -2.323 -8.563 1.00 68.06 83 CYS A O 1
ATOM 670 N N . ASP A 1 84 ? -3.529 -4.303 -9.106 1.00 64.19 84 ASP A N 1
ATOM 671 C CA . ASP A 1 84 ? -3.913 -4.630 -7.744 1.00 64.19 84 ASP A CA 1
ATOM 672 C C . ASP A 1 84 ? -2.638 -4.870 -6.908 1.00 64.19 84 ASP A C 1
ATOM 674 O O . ASP A 1 84 ? -1.630 -5.428 -7.362 1.00 64.19 84 ASP A O 1
ATOM 678 N N . VAL A 1 85 ? -2.617 -4.315 -5.697 1.00 54.56 85 VAL A N 1
ATOM 679 C CA . VAL A 1 85 ? -1.431 -4.352 -4.829 1.00 54.56 85 VAL A CA 1
ATOM 680 C C . VAL A 1 85 ? -1.221 -5.762 -4.249 1.00 54.56 85 VAL A C 1
ATOM 682 O O . VAL A 1 85 ? -0.081 -6.148 -3.958 1.00 54.56 85 VAL A O 1
ATOM 685 N N . GLU A 1 86 ? -2.298 -6.539 -4.152 1.00 56.69 86 GLU A N 1
ATOM 686 C CA . GLU A 1 86 ? -2.393 -7.922 -3.682 1.00 56.69 86 GLU A CA 1
ATOM 687 C C . GLU A 1 86 ? -2.251 -8.949 -4.810 1.00 56.69 86 GLU A C 1
ATOM 689 O O . GLU A 1 86 ? -1.739 -10.042 -4.552 1.00 56.69 86 GLU A O 1
ATOM 694 N N . GLU A 1 87 ? -2.579 -8.572 -6.050 1.00 65.19 87 GLU A N 1
ATOM 695 C CA . GLU A 1 87 ? -2.447 -9.390 -7.266 1.00 65.19 87 GLU A CA 1
ATOM 696 C C . GLU A 1 87 ? -1.930 -8.547 -8.452 1.00 65.19 87 GLU A C 1
ATOM 698 O O . GLU A 1 87 ? -2.673 -7.869 -9.155 1.00 65.19 87 GLU A O 1
ATOM 703 N N . CYS A 1 88 ? -0.612 -8.559 -8.690 1.00 71.75 88 CYS A N 1
ATOM 704 C CA . CYS A 1 88 ? -0.004 -7.774 -9.772 1.00 71.75 88 CYS A CA 1
ATOM 705 C C . CYS A 1 88 ? 0.266 -8.651 -11.001 1.00 71.75 88 CYS A C 1
ATOM 707 O O . CYS A 1 88 ? 1.321 -9.277 -11.099 1.00 71.75 88 CYS A O 1
ATOM 709 N N . ASP A 1 89 ? -0.665 -8.635 -11.949 1.00 72.25 89 ASP A N 1
ATOM 710 C CA . ASP A 1 89 ? -0.571 -9.237 -13.287 1.00 72.25 89 ASP A CA 1
ATOM 711 C C . ASP A 1 89 ? 0.448 -8.526 -14.197 1.00 72.25 89 ASP A C 1
ATOM 713 O O . ASP A 1 89 ? 1.071 -9.123 -15.069 1.00 72.25 89 ASP A O 1
ATOM 717 N N . LYS A 1 90 ? 0.681 -7.234 -13.958 1.00 75.31 90 LYS A N 1
ATOM 718 C CA . LYS A 1 90 ? 1.573 -6.389 -14.765 1.00 75.31 90 LYS A CA 1
ATOM 719 C C . LYS A 1 90 ? 3.018 -6.377 -14.254 1.00 75.31 90 LYS A C 1
ATOM 721 O O . LYS A 1 90 ? 3.774 -5.449 -14.558 1.00 75.31 90 LYS A O 1
ATOM 726 N N . LYS A 1 91 ? 3.448 -7.314 -13.408 1.00 83.44 91 LYS A N 1
ATOM 727 C CA . LYS A 1 91 ? 4.828 -7.303 -12.889 1.00 83.44 91 LYS A CA 1
ATOM 728 C C . LYS A 1 91 ? 5.834 -7.402 -14.043 1.00 83.44 91 LYS A C 1
ATOM 730 O O . LYS A 1 91 ? 5.683 -8.219 -14.933 1.00 83.44 91 LYS A O 1
ATOM 735 N N . MET A 1 92 ? 6.859 -6.553 -14.013 1.00 87.62 92 MET A N 1
ATOM 736 C CA . MET A 1 92 ? 7.922 -6.534 -15.019 1.00 87.62 92 MET A CA 1
ATOM 737 C C . MET A 1 92 ? 9.256 -6.420 -14.302 1.00 87.62 92 MET A C 1
ATOM 739 O O . MET A 1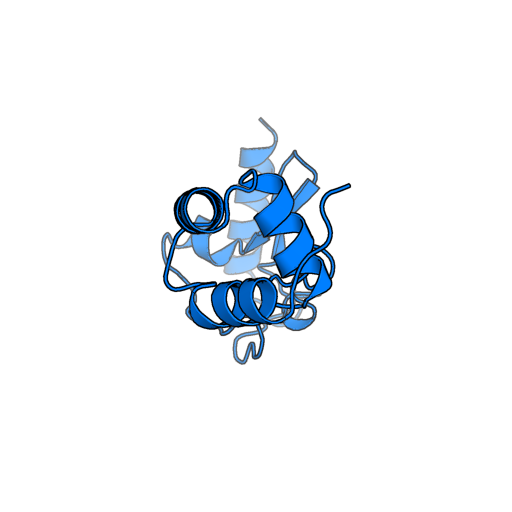 92 ? 9.449 -5.503 -13.503 1.00 87.62 92 MET A O 1
ATOM 743 N N . THR A 1 93 ? 10.163 -7.350 -14.547 1.00 89.56 93 THR A N 1
ATOM 744 C CA . THR A 1 93 ? 11.530 -7.311 -14.027 1.00 89.56 93 THR A CA 1
ATOM 745 C C . THR A 1 93 ? 12.422 -6.450 -14.919 1.00 89.56 93 THR A C 1
ATOM 747 O O . THR A 1 93 ? 12.075 -6.115 -16.049 1.00 89.56 93 THR A O 1
ATOM 750 N N . ARG A 1 94 ? 13.624 -6.105 -14.443 1.00 87.62 94 ARG A N 1
ATOM 751 C CA . ARG A 1 94 ? 14.619 -5.410 -15.280 1.00 87.62 94 ARG A CA 1
ATOM 752 C C . ARG A 1 94 ? 15.016 -6.189 -16.537 1.00 87.62 94 ARG A C 1
ATOM 754 O O . ARG A 1 94 ? 15.402 -5.552 -17.506 1.00 87.62 94 ARG A O 1
ATOM 761 N N . LYS A 1 95 ? 14.944 -7.526 -16.507 1.00 88.44 95 LYS A N 1
ATOM 762 C CA . LYS A 1 95 ? 15.275 -8.381 -17.658 1.00 88.44 95 LYS A CA 1
ATOM 763 C C . LYS A 1 95 ? 14.213 -8.291 -18.756 1.00 88.44 95 LYS A C 1
ATOM 765 O O . LYS A 1 95 ? 14.555 -8.332 -19.927 1.00 88.44 95 LYS A O 1
ATOM 770 N N . GLU A 1 96 ? 12.951 -8.146 -18.364 1.00 90.00 96 GLU A N 1
ATOM 771 C CA . GLU A 1 96 ? 11.801 -8.063 -19.277 1.00 90.00 96 GLU A CA 1
ATOM 772 C C . GLU A 1 96 ? 11.528 -6.625 -19.747 1.00 90.00 96 GLU A C 1
ATOM 774 O O . GLU A 1 96 ? 10.809 -6.406 -20.718 1.00 90.00 96 GLU A O 1
ATOM 779 N N . ALA A 1 97 ? 12.075 -5.626 -19.049 1.00 90.50 97 ALA A N 1
ATOM 780 C CA . ALA A 1 97 ? 11.795 -4.225 -19.321 1.00 90.50 97 ALA A CA 1
ATOM 781 C C . ALA A 1 97 ? 12.464 -3.718 -20.616 1.00 90.50 97 ALA A C 1
ATOM 783 O O . ALA A 1 97 ? 13.666 -3.923 -20.807 1.00 90.50 97 ALA A O 1
ATOM 784 N N . PRO A 1 98 ? 11.744 -2.953 -21.462 1.00 92.69 98 PRO A N 1
ATOM 785 C CA . PRO A 1 98 ? 12.335 -2.304 -22.630 1.00 92.69 98 PRO A CA 1
ATOM 786 C C . PRO A 1 98 ? 13.492 -1.366 -22.255 1.00 92.69 98 PRO A C 1
ATOM 788 O O . PRO A 1 98 ? 13.414 -0.624 -21.272 1.00 92.69 98 PRO A O 1
ATOM 791 N N . LYS A 1 99 ? 14.547 -1.322 -23.081 1.00 93.00 99 LYS A N 1
ATOM 792 C CA . LYS A 1 99 ? 15.730 -0.467 -22.844 1.00 93.00 99 LYS A CA 1
ATOM 793 C C . LYS A 1 99 ? 15.367 1.010 -22.657 1.00 93.00 99 LYS A C 1
ATOM 795 O O . LYS A 1 99 ? 15.902 1.665 -21.767 1.00 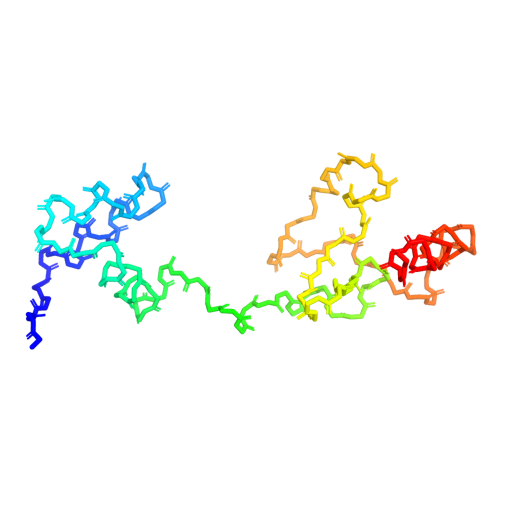93.00 99 LYS A O 1
ATOM 800 N N . GLU A 1 100 ? 14.423 1.517 -23.445 1.00 91.69 100 GLU A N 1
ATOM 801 C CA . GLU A 1 100 ? 13.970 2.911 -23.354 1.00 91.69 100 GLU A CA 1
ATOM 802 C C . GLU A 1 100 ? 13.273 3.224 -22.025 1.00 91.69 100 GLU A C 1
ATOM 804 O O . GLU A 1 100 ? 13.453 4.303 -21.459 1.00 91.69 100 GLU A O 1
ATOM 809 N N . LEU A 1 101 ? 12.542 2.258 -21.464 1.00 88.69 101 LEU A N 1
ATOM 810 C CA . LEU A 1 101 ? 11.954 2.397 -20.135 1.00 88.69 101 LEU A CA 1
ATOM 811 C C . LEU A 1 101 ? 13.042 2.457 -19.053 1.00 88.69 101 LEU A C 1
ATOM 813 O O . LEU A 1 101 ? 12.980 3.299 -18.157 1.00 88.69 101 LEU A O 1
ATOM 817 N N . LEU A 1 102 ? 14.064 1.601 -19.148 1.00 89.00 102 LEU A N 1
ATOM 818 C CA . LEU A 1 102 ? 15.182 1.593 -18.200 1.00 89.00 102 LEU A CA 1
ATOM 819 C C . LEU A 1 102 ? 15.957 2.918 -18.209 1.00 89.00 102 LEU A C 1
ATOM 821 O O . LEU A 1 102 ? 16.287 3.430 -17.138 1.00 89.00 102 LEU A O 1
ATOM 825 N N . LYS A 1 103 ? 16.187 3.509 -19.390 1.00 90.62 103 LYS A N 1
ATOM 826 C CA . LYS A 1 103 ? 16.809 4.838 -19.523 1.00 90.62 103 LYS A CA 1
ATOM 827 C C . LYS A 1 103 ? 15.994 5.921 -18.809 1.00 90.62 103 LYS A C 1
ATOM 829 O O . LYS A 1 103 ? 16.561 6.688 -18.033 1.00 90.62 103 LYS A O 1
ATOM 834 N N . LYS A 1 104 ? 14.668 5.951 -19.008 1.00 87.81 104 LYS A N 1
ATOM 835 C CA . LYS A 1 104 ? 13.762 6.905 -18.333 1.00 87.81 104 LYS A CA 1
ATOM 836 C C . LYS A 1 104 ? 13.818 6.773 -16.808 1.00 87.81 104 LYS A C 1
ATOM 838 O O . LYS A 1 104 ? 13.919 7.779 -16.110 1.00 87.81 104 LYS A O 1
ATOM 843 N N . ILE A 1 105 ? 13.803 5.539 -16.297 1.00 85.38 105 ILE A N 1
ATOM 844 C CA . ILE A 1 105 ? 13.899 5.262 -14.855 1.00 85.38 105 ILE A CA 1
ATOM 845 C C . ILE A 1 105 ? 15.230 5.761 -14.281 1.00 85.38 105 ILE A C 1
ATOM 847 O O . ILE A 1 105 ? 15.240 6.391 -13.224 1.00 85.38 105 ILE A O 1
ATOM 851 N N . ASN A 1 106 ? 16.351 5.489 -14.954 1.00 84.31 106 ASN A N 1
ATOM 852 C CA . ASN A 1 106 ? 17.673 5.892 -14.468 1.00 84.31 106 ASN A CA 1
ATOM 853 C C . ASN A 1 106 ? 17.839 7.420 -14.474 1.00 84.31 106 ASN A C 1
ATOM 855 O O . ASN A 1 106 ? 18.192 7.979 -13.440 1.00 84.31 106 ASN A O 1
ATOM 859 N N . LYS A 1 107 ? 17.452 8.098 -15.564 1.00 85.19 107 LYS A N 1
ATOM 860 C CA . LYS A 1 107 ? 17.482 9.569 -15.655 1.00 85.19 107 LYS A CA 1
ATOM 861 C C . LYS A 1 107 ? 16.672 10.239 -14.537 1.00 85.19 107 LYS A C 1
ATOM 863 O O . LYS A 1 107 ? 17.094 11.230 -13.953 1.00 85.19 107 LYS A O 1
ATOM 868 N N . ARG A 1 108 ? 15.507 9.679 -14.190 1.00 78.44 108 ARG A N 1
ATOM 869 C CA . ARG A 1 108 ? 14.674 10.176 -13.080 1.00 78.44 108 ARG A CA 1
ATOM 870 C C . ARG A 1 108 ? 15.342 10.002 -11.714 1.00 78.44 108 ARG A C 1
ATOM 872 O O . ARG A 1 108 ? 15.154 10.844 -10.841 1.00 78.44 108 ARG A O 1
ATOM 879 N N . LYS A 1 109 ? 16.091 8.917 -11.498 1.00 72.12 109 LYS A N 1
ATOM 880 C CA . LYS A 1 109 ? 16.824 8.704 -10.238 1.00 72.12 109 LYS A CA 1
ATOM 881 C C . LYS A 1 109 ? 17.926 9.736 -10.042 1.00 72.12 109 LYS A C 1
ATOM 883 O O . LYS A 1 109 ? 18.054 10.239 -8.935 1.00 72.12 109 LYS A O 1
ATOM 888 N N . GLU A 1 110 ? 18.644 10.083 -11.105 1.00 72.88 110 GLU A N 1
ATOM 889 C CA . GLU A 1 110 ? 19.669 11.135 -11.089 1.00 72.88 110 GLU A CA 1
ATOM 890 C C . GLU A 1 110 ? 19.064 12.502 -10.738 1.00 72.88 110 GLU A C 1
ATOM 892 O O . GLU A 1 110 ? 19.577 13.199 -9.872 1.00 72.88 110 GLU A O 1
ATOM 897 N N . LEU A 1 111 ? 17.899 12.833 -11.307 1.00 64.69 111 LEU A N 1
ATOM 898 C CA . LEU A 1 111 ? 17.171 14.078 -11.016 1.00 64.69 111 LEU A CA 1
ATOM 899 C C . LEU A 1 111 ? 16.581 14.165 -9.598 1.00 64.69 111 LEU A C 1
ATOM 901 O O . LEU A 1 111 ? 16.164 15.238 -9.192 1.00 64.69 111 LEU A O 1
ATOM 905 N N . SER A 1 112 ? 16.479 13.051 -8.867 1.00 58.03 112 SER A N 1
ATOM 906 C CA . SER A 1 112 ? 15.921 13.027 -7.501 1.00 58.03 112 SER A CA 1
ATOM 907 C C . SER A 1 112 ? 16.992 13.036 -6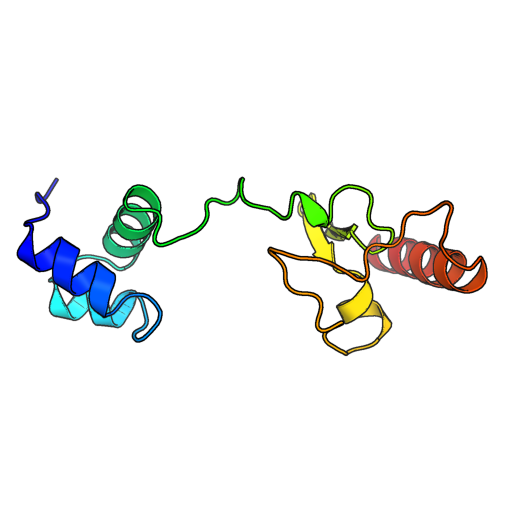.403 1.00 58.03 112 SER A C 1
ATOM 909 O O . SER A 1 112 ? 16.652 12.854 -5.236 1.00 58.03 112 SER A O 1
ATOM 911 N N . LEU A 1 113 ? 18.271 13.138 -6.780 1.00 54.09 113 LEU A N 1
ATOM 912 C CA . LEU A 1 113 ? 19.435 13.172 -5.882 1.00 54.09 113 LEU A CA 1
ATOM 913 C C . LEU A 1 113 ? 19.990 14.597 -5.681 1.00 54.09 113 LEU A C 1
ATOM 915 O O . LEU A 1 113 ? 20.985 14.767 -4.977 1.00 54.09 113 LEU A O 1
ATOM 919 N N . HIS A 1 114 ? 19.341 15.595 -6.279 1.00 44.41 114 HIS A N 1
ATOM 920 C CA . HIS A 1 114 ? 19.597 17.027 -6.137 1.00 44.41 114 HIS A CA 1
ATOM 921 C C . HIS A 1 114 ? 18.321 17.716 -5.653 1.00 44.41 114 HIS A C 1
ATOM 923 O O . HIS A 1 114 ? 18.458 18.728 -4.936 1.00 44.41 114 HIS A O 1
#

Sequence (114 aa):
MKKWTEAEEKYLKERWGKDIASKIGEKLNKSTDTVRMKALRMGLIKSEKDKKRNCRGCVFLGRLGSGEKYCDYMVLTGERRGCDVEECDKKMTRKEAPKELLKKINKRKELSLH